Protein AF-A0A932JY98-F1 (afdb_monomer)

Radius of gyration: 33.28 Å; Cα contacts (8 Å, |Δi|>4): 127; chains: 1; bounding box: 71×24×110 Å

pLDDT: mean 76.42, std 11.77, range [42.38, 90.5]

Secondary structure (DSSP, 8-state):
----TT-------TTSS---TTTTTT-HHHH-SPPP-TTSS---TTHHHH-HHHH-SPPP-TTSS---TTHHHH-HHHH-SPPP-TTSS---TTHHHH-HHHH-SPPPPTT---

Mean predicted aligned error: 16.92 Å

Foldseek 3Di:
DDDDPPDPPPPPDADPLDDDPVCCPPHCNNNNDHDDDEDPLDDDPPCVPVHVVSVDDDQDDADPLDDDPNCVPPHCVNVPDDDDDEDPLDDDDPCVPVHVVSVPDDDPDVPPDD

Structure (mmCIF, N/CA/C/O backbone):
data_AF-A0A932JY98-F1
#
_entry.id   AF-A0A932JY98-F1
#
loop_
_atom_site.group_PDB
_atom_site.id
_atom_site.type_symbol
_atom_site.label_atom_id
_atom_site.label_alt_id
_atom_site.label_comp_id
_a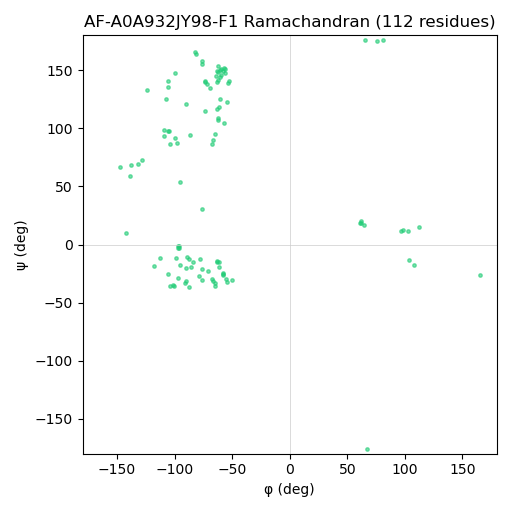tom_site.label_asym_id
_atom_site.label_entity_id
_atom_site.label_seq_id
_atom_site.pdbx_PDB_ins_code
_atom_site.Cartn_x
_atom_site.Cartn_y
_atom_site.Cartn_z
_atom_site.occupancy
_atom_site.B_iso_or_equiv
_atom_site.auth_seq_id
_atom_site.auth_comp_id
_atom_site.auth_asym_id
_atom_site.auth_atom_id
_atom_site.pdbx_PDB_model_num
ATOM 1 N N . MET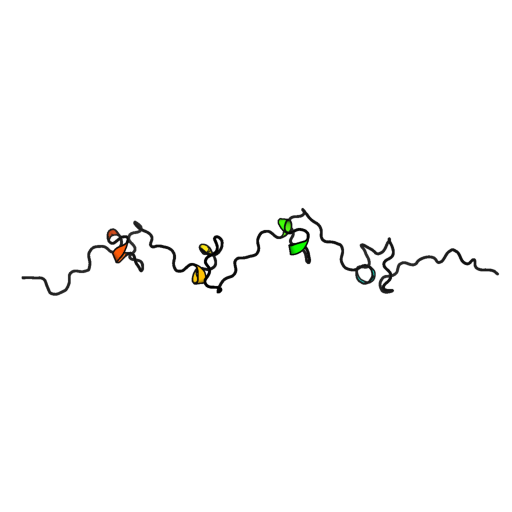 A 1 1 ? 28.661 -7.728 -60.816 1.00 42.38 1 MET A N 1
ATOM 2 C CA . MET A 1 1 ? 28.669 -6.573 -59.895 1.00 42.38 1 MET A CA 1
ATOM 3 C C . MET A 1 1 ? 28.619 -7.145 -58.494 1.00 42.38 1 MET A C 1
ATOM 5 O O . MET A 1 1 ? 27.642 -7.791 -58.148 1.00 42.38 1 MET A O 1
ATOM 9 N N . PHE A 1 2 ? 29.740 -7.056 -57.782 1.00 43.06 2 PHE A N 1
ATOM 10 C CA . PHE A 1 2 ? 29.904 -7.566 -56.424 1.00 43.06 2 PHE A CA 1
ATOM 11 C C . PHE A 1 2 ? 29.142 -6.647 -55.465 1.00 43.06 2 PHE A C 1
ATOM 13 O O . PHE A 1 2 ? 29.516 -5.483 -55.343 1.00 43.06 2 PHE A O 1
ATOM 20 N N . PHE A 1 3 ? 28.094 -7.138 -54.804 1.00 47.72 3 PHE A N 1
ATOM 21 C CA . PHE A 1 3 ? 27.545 -6.446 -53.637 1.00 47.72 3 PHE A CA 1
ATOM 22 C C . PHE A 1 3 ? 28.258 -6.978 -52.392 1.00 47.72 3 PHE A C 1
ATOM 24 O O . PHE A 1 3 ? 28.351 -8.182 -52.170 1.00 47.72 3 PHE A O 1
ATOM 31 N N . ASN A 1 4 ? 28.893 -6.048 -51.686 1.00 46.81 4 ASN A N 1
ATOM 32 C CA . ASN A 1 4 ? 29.890 -6.263 -50.647 1.00 46.81 4 ASN A CA 1
ATOM 33 C C . ASN A 1 4 ? 29.253 -6.817 -49.360 1.00 46.81 4 ASN A C 1
ATOM 35 O O . ASN A 1 4 ? 28.212 -6.337 -48.921 1.00 46.81 4 ASN A O 1
ATOM 39 N N . LEU A 1 5 ? 29.920 -7.788 -48.736 1.00 53.50 5 LEU A N 1
ATOM 40 C CA . LEU A 1 5 ? 29.471 -8.571 -47.576 1.00 53.50 5 LEU A CA 1
ATOM 41 C C . LEU A 1 5 ? 29.555 -7.813 -46.225 1.00 53.50 5 LEU A C 1
ATOM 43 O O . LEU A 1 5 ? 29.824 -8.440 -45.213 1.00 53.50 5 LEU A O 1
ATOM 47 N N . HIS A 1 6 ? 29.401 -6.483 -46.172 1.00 53.38 6 HIS A N 1
ATOM 48 C CA . HIS A 1 6 ? 29.651 -5.718 -44.927 1.00 53.38 6 HIS A CA 1
ATOM 49 C C . HIS A 1 6 ? 28.705 -4.548 -44.620 1.00 53.38 6 HIS A C 1
ATOM 51 O O . HIS A 1 6 ? 28.943 -3.807 -43.673 1.00 53.38 6 HIS A O 1
ATOM 57 N N . THR A 1 7 ? 27.607 -4.381 -45.351 1.00 52.41 7 THR A N 1
ATOM 58 C CA . THR A 1 7 ? 26.576 -3.396 -44.985 1.00 52.41 7 THR A CA 1
ATOM 59 C C . THR A 1 7 ? 25.202 -4.009 -45.185 1.00 52.41 7 THR A C 1
ATOM 61 O O . THR A 1 7 ? 24.466 -3.635 -46.098 1.00 52.41 7 THR A O 1
ATOM 64 N N . VAL A 1 8 ? 24.868 -4.996 -44.353 1.00 52.53 8 VAL A N 1
ATOM 65 C CA . VAL A 1 8 ? 23.459 -5.267 -44.069 1.00 52.53 8 VAL A CA 1
ATOM 66 C C . VAL A 1 8 ? 22.957 -3.989 -43.411 1.00 52.53 8 VAL A C 1
ATOM 68 O O . VAL A 1 8 ? 23.380 -3.650 -42.309 1.00 52.53 8 VAL A O 1
ATOM 71 N N . ALA A 1 9 ? 22.153 -3.209 -44.131 1.00 53.06 9 ALA A N 1
ATOM 72 C CA . ALA A 1 9 ? 21.319 -2.213 -43.490 1.00 53.06 9 ALA A CA 1
ATOM 73 C C . ALA A 1 9 ? 20.462 -2.994 -42.492 1.00 53.06 9 ALA A C 1
ATOM 75 O O . ALA A 1 9 ? 19.586 -3.750 -42.910 1.00 53.06 9 ALA A O 1
ATOM 76 N N . VAL A 1 10 ? 20.793 -2.894 -41.205 1.00 56.31 10 VAL A N 1
ATOM 77 C CA . VAL A 1 10 ? 19.966 -3.423 -40.126 1.00 56.31 10 VAL A CA 1
ATOM 78 C C . VAL A 1 10 ? 18.719 -2.549 -40.138 1.00 56.31 10 VAL A C 1
ATOM 80 O O . VAL A 1 10 ? 18.675 -1.471 -39.553 1.00 56.31 10 VAL A O 1
ATOM 83 N N . PHE A 1 11 ? 17.750 -2.926 -40.966 1.00 57.78 11 PHE A N 1
ATOM 84 C CA . PHE A 1 11 ? 16.383 -2.490 -40.772 1.00 57.78 11 PHE A CA 1
ATOM 85 C C . PHE A 1 11 ? 15.970 -3.169 -39.469 1.00 57.78 11 PHE A C 1
ATOM 87 O O . PHE A 1 11 ? 15.553 -4.313 -39.512 1.00 57.78 11 PHE A O 1
ATOM 94 N N . SER A 1 12 ? 16.190 -2.518 -38.327 1.00 63.56 12 SER A N 1
ATOM 95 C CA . SER A 1 12 ? 15.608 -2.957 -37.058 1.00 63.56 12 SER A CA 1
ATOM 96 C C . SER A 1 12 ? 14.092 -2.862 -37.213 1.00 63.56 12 SER A C 1
ATOM 98 O O . SER A 1 12 ? 13.544 -1.767 -37.397 1.00 63.56 12 SER A O 1
ATOM 100 N N . PHE A 1 13 ? 13.431 -4.012 -37.295 1.00 71.38 13 PHE A N 1
ATOM 101 C CA . PHE A 1 13 ? 11.985 -4.140 -37.387 1.00 71.38 13 PHE A CA 1
ATOM 102 C C . PHE A 1 13 ? 11.536 -5.032 -36.243 1.00 71.38 13 PHE A C 1
ATOM 104 O O . PHE A 1 13 ? 12.095 -6.103 -36.053 1.00 71.38 13 PHE A O 1
ATOM 111 N N . CYS A 1 14 ? 10.490 -4.622 -35.521 1.00 82.12 14 CYS A N 1
ATOM 112 C CA . CYS A 1 14 ? 10.042 -5.451 -34.413 1.00 82.12 14 CYS A CA 1
ATOM 113 C C . CYS A 1 14 ? 9.543 -6.826 -34.915 1.00 82.12 14 CYS A C 1
ATOM 115 O O . CYS A 1 14 ? 8.780 -6.881 -35.889 1.00 82.12 14 CYS A O 1
ATOM 117 N N . GLY A 1 15 ? 9.863 -7.908 -34.204 1.00 81.25 15 GLY A N 1
ATOM 118 C CA . GLY A 1 15 ? 9.281 -9.241 -34.379 1.00 81.25 15 GLY A CA 1
ATOM 119 C C . GLY A 1 15 ? 10.210 -10.330 -34.924 1.00 81.25 15 GLY A C 1
ATOM 120 O O . GLY A 1 15 ? 9.701 -11.369 -35.357 1.00 81.25 15 GLY A O 1
ATOM 121 N N . ASP A 1 16 ? 11.528 -10.129 -34.935 1.00 86.94 16 ASP A N 1
ATOM 122 C CA . ASP A 1 16 ? 12.513 -11.155 -35.309 1.00 86.94 16 ASP A CA 1
ATOM 123 C C . ASP A 1 16 ? 13.135 -11.895 -34.107 1.00 86.94 16 ASP A C 1
ATOM 125 O O . ASP A 1 16 ? 13.890 -12.854 -34.299 1.00 86.94 16 ASP A O 1
ATOM 129 N N . LEU A 1 17 ? 12.742 -11.520 -32.883 1.00 83.12 17 LEU A N 1
ATOM 130 C CA . LEU A 1 17 ? 13.207 -12.070 -31.607 1.00 83.12 17 LEU A CA 1
ATOM 131 C C . LEU A 1 17 ? 14.700 -11.835 -31.320 1.00 83.12 17 LEU A C 1
ATOM 133 O O . LEU A 1 17 ? 15.272 -12.511 -30.457 1.00 83.12 17 LEU A O 1
ATOM 137 N N . ILE A 1 18 ? 15.340 -10.900 -32.022 1.00 86.62 18 ILE A N 1
ATOM 138 C CA . ILE A 1 18 ? 16.699 -10.442 -31.740 1.00 86.62 18 ILE A CA 1
ATOM 139 C C . ILE A 1 18 ? 16.595 -9.042 -31.143 1.00 86.62 18 ILE A C 1
ATOM 141 O O . ILE A 1 18 ? 16.003 -8.157 -31.730 1.00 86.62 18 ILE A O 1
ATOM 145 N N . CYS A 1 19 ? 17.174 -8.831 -29.961 1.00 84.31 19 CYS A N 1
ATOM 146 C CA . CYS A 1 19 ? 17.164 -7.510 -29.341 1.00 84.31 19 CYS A CA 1
ATOM 147 C C . CYS A 1 19 ? 18.352 -6.671 -29.826 1.00 84.31 19 CYS A C 1
ATOM 149 O O . CYS A 1 19 ? 19.446 -6.757 -29.251 1.00 84.31 19 CYS A O 1
ATOM 151 N N . ASP A 1 20 ? 18.153 -5.854 -30.862 1.00 85.69 20 ASP A N 1
ATOM 152 C CA . ASP A 1 20 ? 19.165 -4.888 -31.279 1.00 85.69 20 ASP A CA 1
ATOM 153 C C . ASP A 1 20 ? 19.218 -3.666 -30.336 1.00 85.69 20 ASP A C 1
ATOM 155 O O . ASP A 1 20 ? 18.227 -3.287 -29.704 1.00 85.69 20 ASP A O 1
ATOM 159 N N . PRO A 1 21 ? 20.361 -2.953 -30.253 1.00 80.31 21 PRO A N 1
ATOM 160 C CA . PRO A 1 21 ? 20.506 -1.796 -29.365 1.00 80.31 21 PRO A CA 1
ATOM 161 C C . PRO A 1 21 ? 19.492 -0.664 -29.596 1.00 80.31 21 PRO A C 1
ATOM 163 O O . PRO A 1 21 ? 19.237 0.116 -28.681 1.00 80.31 21 PRO A O 1
ATOM 166 N N . LEU A 1 22 ? 18.940 -0.543 -30.809 1.00 80.12 22 LEU A N 1
ATOM 167 C CA . LEU A 1 22 ? 17.937 0.474 -31.141 1.00 80.12 22 LEU A CA 1
ATOM 168 C C . LEU A 1 22 ? 16.511 0.045 -30.748 1.00 80.12 22 LEU A C 1
ATOM 170 O O . LEU A 1 22 ? 15.625 0.887 -30.670 1.00 80.12 22 LEU A O 1
ATOM 174 N N . GLU A 1 23 ? 16.294 -1.237 -30.467 1.00 83.06 23 GLU A N 1
ATOM 175 C CA . GLU A 1 23 ? 14.977 -1.843 -30.250 1.00 83.06 23 GLU A CA 1
ATOM 176 C C . GLU A 1 23 ? 14.579 -1.917 -28.773 1.00 83.06 23 GLU A C 1
ATOM 178 O O . GLU A 1 23 ? 13.390 -1.996 -28.466 1.00 83.06 23 GLU A O 1
ATOM 183 N N . ALA A 1 24 ? 15.547 -1.784 -27.860 1.00 78.81 24 ALA A N 1
ATOM 184 C CA . ALA A 1 24 ? 15.384 -1.958 -26.413 1.00 78.81 24 ALA A CA 1
ATOM 185 C C . ALA A 1 24 ? 14.214 -1.182 -25.780 1.00 78.81 24 ALA A C 1
ATOM 187 O O . ALA A 1 24 ? 13.646 -1.634 -24.789 1.00 78.81 24 ALA A O 1
ATOM 188 N N . THR A 1 25 ? 13.845 -0.022 -26.328 1.00 77.19 25 THR A N 1
ATOM 189 C CA . THR A 1 25 ? 12.757 0.821 -25.799 1.00 77.19 25 THR A CA 1
ATOM 190 C C . THR A 1 25 ? 11.534 0.914 -26.710 1.00 77.19 25 THR A C 1
ATOM 192 O O . THR A 1 25 ? 10.499 1.416 -26.279 1.00 77.19 25 THR A O 1
ATOM 195 N N . MET A 1 26 ? 11.625 0.449 -27.959 1.00 79.19 26 MET A N 1
ATOM 196 C CA . MET A 1 26 ? 10.574 0.619 -28.974 1.00 79.19 26 MET A CA 1
ATOM 197 C C . MET A 1 26 ? 9.971 -0.697 -29.476 1.00 79.19 26 MET A C 1
ATOM 199 O O . MET A 1 26 ? 8.855 -0.685 -29.992 1.00 79.19 26 MET A O 1
ATOM 203 N N . CYS A 1 27 ? 10.661 -1.821 -29.274 1.00 82.81 27 CYS A N 1
ATOM 204 C CA . CYS A 1 27 ? 10.232 -3.159 -29.672 1.00 82.81 27 CYS A CA 1
ATOM 205 C C . CYS A 1 27 ? 10.314 -4.129 -28.477 1.00 82.81 27 CYS A C 1
ATOM 207 O O . CYS A 1 27 ? 11.164 -5.021 -28.440 1.00 82.81 27 CYS A O 1
ATOM 209 N N . PRO A 1 28 ? 9.406 -4.016 -27.488 1.00 82.81 28 PRO A N 1
ATOM 210 C CA . PRO A 1 28 ? 9.388 -4.925 -26.338 1.00 82.81 28 PRO A CA 1
ATOM 211 C C . PRO A 1 28 ? 9.099 -6.384 -26.725 1.00 82.81 28 PRO A C 1
ATOM 213 O O . PRO A 1 28 ? 9.304 -7.284 -25.916 1.00 82.81 28 PRO A O 1
ATOM 216 N N . VAL A 1 29 ? 8.627 -6.637 -27.951 1.00 85.50 29 VAL A N 1
ATOM 217 C CA . VAL A 1 29 ? 8.412 -7.997 -28.463 1.00 85.50 29 VAL A CA 1
ATOM 218 C C . VAL A 1 29 ? 9.730 -8.756 -28.671 1.00 85.50 29 VAL A C 1
ATOM 220 O O . VAL A 1 29 ? 9.743 -9.970 -28.490 1.00 85.50 29 VAL A O 1
ATOM 223 N N . ASP A 1 30 ? 10.825 -8.051 -28.972 1.00 85.25 30 ASP A N 1
ATOM 224 C CA . ASP A 1 30 ? 12.141 -8.658 -29.214 1.00 85.25 30 ASP A CA 1
ATOM 225 C C . ASP A 1 30 ? 13.055 -8.555 -27.987 1.00 85.25 30 ASP A C 1
ATOM 227 O O . ASP A 1 30 ? 13.806 -9.480 -27.683 1.00 85.25 30 ASP A O 1
ATOM 231 N N . CYS A 1 31 ? 12.956 -7.451 -27.236 1.00 86.00 31 CYS A N 1
ATOM 232 C CA . CYS A 1 31 ? 13.814 -7.164 -26.081 1.00 86.00 31 CYS A CA 1
ATOM 233 C C . CYS A 1 31 ? 13.198 -7.499 -24.714 1.00 86.00 31 CYS A C 1
ATOM 235 O O . CYS A 1 31 ? 13.904 -7.506 -23.705 1.00 86.00 31 CYS A O 1
ATOM 237 N N . GLY A 1 32 ? 11.897 -7.785 -24.667 1.00 82.31 32 GLY A N 1
ATOM 238 C CA . GLY A 1 32 ? 11.147 -7.897 -23.421 1.00 82.31 32 GLY A CA 1
ATOM 239 C C . GLY A 1 32 ? 10.721 -6.537 -22.851 1.00 82.31 32 GLY A C 1
ATOM 240 O O . GLY A 1 32 ? 11.039 -5.484 -23.411 1.00 82.31 32 GLY A O 1
ATOM 241 N N . PRO A 1 33 ? 9.946 -6.542 -21.751 1.00 78.00 33 PRO A N 1
ATOM 242 C CA . PRO A 1 33 ? 9.556 -5.314 -21.073 1.00 78.00 33 PRO A CA 1
ATOM 243 C C . PRO A 1 33 ? 10.793 -4.581 -20.528 1.00 78.00 33 PRO A C 1
ATOM 245 O O . PRO A 1 33 ? 11.777 -5.232 -20.158 1.00 78.00 33 PRO A O 1
ATOM 248 N N . PRO A 1 34 ? 10.752 -3.239 -20.458 1.00 77.12 34 PRO A N 1
ATOM 249 C CA . PRO A 1 34 ? 11.825 -2.470 -19.844 1.00 77.12 34 PRO A CA 1
ATOM 250 C C . PRO A 1 34 ? 12.054 -2.918 -18.391 1.00 77.12 34 PRO A C 1
ATOM 252 O O . PRO A 1 34 ? 11.124 -3.409 -17.742 1.00 77.12 34 PRO A O 1
ATOM 255 N N . PRO A 1 35 ? 13.287 -2.772 -17.873 1.00 78.56 35 PRO A N 1
ATOM 256 C CA . PRO A 1 35 ? 13.566 -3.086 -16.483 1.00 78.56 35 PRO A CA 1
ATOM 257 C C . PRO A 1 35 ? 12.751 -2.176 -15.548 1.00 78.56 35 PRO A C 1
ATOM 259 O O . PRO A 1 35 ? 12.433 -1.048 -15.933 1.00 78.56 35 PRO A O 1
ATOM 262 N N . PRO A 1 36 ? 12.463 -2.641 -14.321 1.00 83.06 36 PRO A N 1
ATOM 263 C CA . PRO A 1 36 ? 11.740 -1.850 -13.329 1.00 83.06 36 PRO A CA 1
ATOM 264 C C . PRO A 1 36 ? 12.474 -0.542 -12.990 1.00 83.06 36 PRO A C 1
ATOM 266 O O . PRO A 1 36 ? 13.712 -0.513 -12.982 1.00 83.06 36 PRO A O 1
ATOM 269 N N . VAL A 1 37 ? 11.732 0.531 -12.712 1.00 86.69 37 VAL A N 1
ATOM 270 C CA . VAL A 1 37 ? 12.262 1.881 -12.489 1.00 86.69 37 VAL A CA 1
ATOM 271 C C . VAL A 1 37 ? 12.120 2.244 -11.016 1.00 86.69 37 VAL A C 1
ATOM 273 O O . VAL A 1 37 ? 11.093 2.732 -10.576 1.00 86.69 37 VAL A O 1
ATOM 276 N N . CYS A 1 38 ? 13.196 2.087 -10.241 1.00 89.06 38 CYS A N 1
ATOM 277 C CA . CYS A 1 38 ? 13.113 2.443 -8.827 1.00 89.06 38 CYS A CA 1
ATOM 278 C C . CYS A 1 38 ? 13.091 3.972 -8.595 1.00 89.06 38 CYS A C 1
ATOM 280 O O . CYS A 1 38 ? 13.923 4.701 -9.150 1.00 89.06 38 CYS A O 1
ATOM 282 N N . GLY A 1 39 ? 12.267 4.436 -7.655 1.00 88.25 39 GLY A N 1
ATOM 283 C CA . GLY A 1 39 ? 12.260 5.796 -7.110 1.00 88.25 39 GLY A CA 1
ATOM 284 C C . GLY A 1 39 ? 11.249 6.759 -7.735 1.00 88.25 39 GLY A C 1
ATOM 285 O O . GLY A 1 39 ? 11.350 7.965 -7.489 1.00 88.25 39 GLY A O 1
ATOM 286 N N . ASP A 1 40 ? 10.306 6.268 -8.536 1.00 90.50 40 ASP A N 1
ATOM 287 C CA . A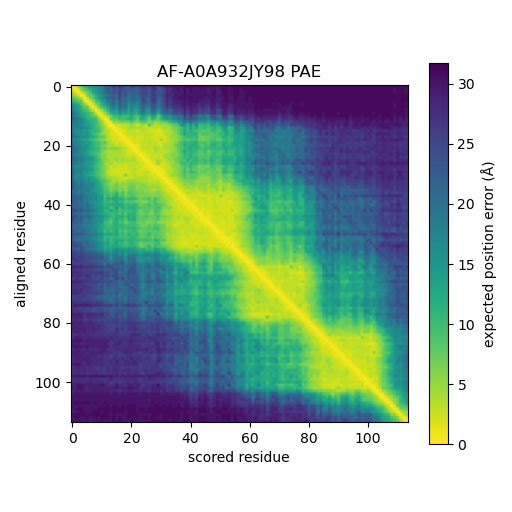SP A 1 40 ? 9.220 7.064 -9.116 1.00 90.50 40 ASP A CA 1
ATOM 288 C C 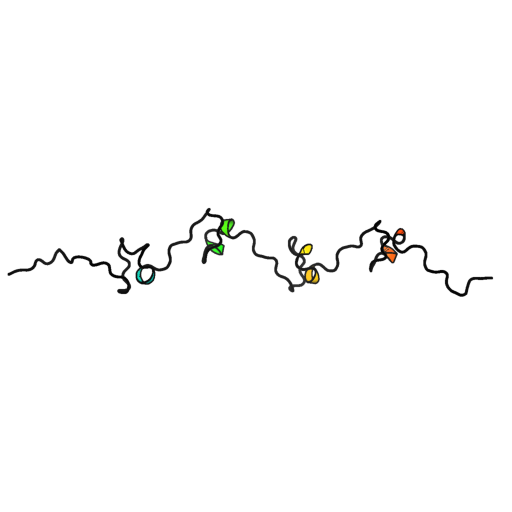. ASP A 1 40 ? 7.905 6.999 -8.311 1.00 90.50 40 ASP A C 1
ATOM 290 O O . ASP A 1 40 ? 6.968 7.744 -8.613 1.00 90.50 40 ASP A O 1
ATOM 294 N N . LEU A 1 41 ? 7.873 6.198 -7.234 1.00 86.69 41 LEU A N 1
ATOM 295 C CA . LEU A 1 41 ? 6.727 5.998 -6.340 1.00 86.69 41 LEU A CA 1
ATOM 296 C C . LEU A 1 41 ? 5.488 5.394 -7.027 1.00 86.69 41 LEU A C 1
ATOM 298 O O . LEU A 1 41 ? 4.371 5.538 -6.519 1.00 86.69 41 LEU A O 1
ATOM 302 N N . ILE A 1 42 ? 5.669 4.741 -8.173 1.00 88.00 42 ILE A N 1
ATOM 303 C CA . ILE A 1 42 ? 4.652 3.935 -8.845 1.00 88.00 42 ILE A CA 1
ATOM 304 C C . ILE A 1 42 ? 5.030 2.469 -8.636 1.00 88.00 42 ILE A C 1
ATOM 306 O O . ILE A 1 42 ? 6.196 2.132 -8.651 1.00 88.00 42 ILE A O 1
ATOM 310 N N . CYS A 1 43 ? 4.055 1.592 -8.392 1.00 87.69 43 CYS A N 1
ATOM 311 C CA . CYS A 1 43 ? 4.317 0.158 -8.246 1.00 87.69 43 CYS A CA 1
ATOM 312 C C . CYS A 1 43 ? 4.029 -0.568 -9.562 1.00 87.69 43 CYS A C 1
ATOM 314 O O . CYS A 1 43 ? 2.910 -1.053 -9.774 1.00 87.69 43 CYS A O 1
ATOM 316 N N . ASP A 1 44 ? 5.020 -0.634 -10.443 1.00 88.38 44 ASP A N 1
ATOM 317 C CA . ASP A 1 44 ? 4.940 -1.351 -11.709 1.00 88.38 44 ASP A CA 1
ATOM 318 C C . ASP A 1 44 ? 5.203 -2.861 -11.552 1.00 88.38 44 ASP A C 1
ATOM 320 O O . ASP A 1 44 ? 5.664 -3.391 -10.532 1.00 88.38 44 ASP A O 1
ATOM 324 N N . ALA A 1 45 ? 4.864 -3.617 -12.599 1.00 82.31 45 ALA A N 1
ATOM 325 C CA . ALA A 1 45 ? 5.025 -5.065 -12.609 1.00 82.31 45 ALA A CA 1
ATOM 326 C C . ALA A 1 45 ? 6.506 -5.469 -12.452 1.00 82.31 45 ALA A C 1
ATOM 328 O O . ALA A 1 45 ? 7.337 -5.190 -13.311 1.00 82.31 45 ALA A O 1
ATOM 329 N N . GLY A 1 46 ? 6.818 -6.195 -11.374 1.00 82.19 46 GLY A N 1
ATOM 330 C CA . GLY A 1 46 ? 8.177 -6.652 -11.046 1.00 82.19 46 GLY A CA 1
ATOM 331 C C . GLY A 1 46 ? 8.857 -5.852 -9.931 1.00 82.19 46 GLY A C 1
ATOM 332 O O . GLY A 1 46 ? 9.826 -6.339 -9.341 1.00 82.19 46 GLY A O 1
ATOM 333 N N . GLU A 1 47 ? 8.307 -4.695 -9.556 1.00 88.94 47 GLU A N 1
ATOM 334 C CA . GLU A 1 47 ? 8.922 -3.797 -8.571 1.00 88.94 47 GLU A CA 1
ATOM 335 C C . GLU A 1 47 ? 8.786 -4.263 -7.133 1.00 88.94 47 GLU A C 1
ATOM 337 O O . GLU A 1 47 ? 9.643 -3.950 -6.312 1.00 88.94 47 GLU A O 1
ATOM 342 N N . LEU A 1 48 ? 7.815 -5.128 -6.833 1.00 84.06 48 LEU A N 1
ATOM 343 C CA . LEU A 1 48 ? 7.646 -5.677 -5.487 1.00 84.06 48 LEU A CA 1
ATOM 344 C C . LEU A 1 48 ? 8.919 -6.371 -4.961 1.00 84.06 48 LEU A C 1
ATOM 346 O O . LEU A 1 48 ? 9.165 -6.387 -3.758 1.00 84.06 48 LEU A O 1
ATOM 350 N N . THR A 1 49 ? 9.739 -6.934 -5.857 1.00 84.12 49 THR A N 1
ATOM 351 C CA . THR A 1 49 ? 11.006 -7.589 -5.490 1.00 84.12 49 THR A CA 1
ATOM 352 C C . THR A 1 49 ? 12.244 -6.736 -5.737 1.00 84.12 49 THR A C 1
ATOM 354 O O . THR A 1 49 ? 13.203 -6.838 -4.974 1.00 84.12 49 THR A O 1
ATOM 357 N N . SER A 1 50 ? 12.262 -5.923 -6.797 1.00 86.81 50 SER A N 1
ATOM 358 C CA . SER A 1 50 ? 13.444 -5.140 -7.184 1.00 86.81 50 SER A CA 1
ATOM 359 C C . SER A 1 50 ? 13.477 -3.747 -6.557 1.00 86.81 50 SER A C 1
ATOM 361 O O . SER A 1 50 ? 14.557 -3.254 -6.243 1.00 86.81 50 SER A O 1
ATOM 363 N N . CYS A 1 51 ? 12.309 -3.136 -6.356 1.00 88.81 51 CYS A N 1
ATOM 364 C CA . CYS A 1 51 ? 12.115 -1.768 -5.883 1.00 88.81 51 CYS A CA 1
ATOM 365 C C . CYS A 1 51 ? 10.957 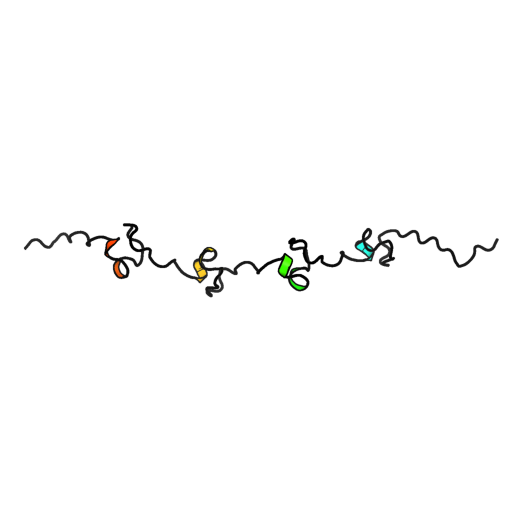-1.706 -4.855 1.00 88.81 51 CYS A C 1
ATOM 367 O O . CYS A 1 51 ? 9.981 -0.984 -5.050 1.00 88.81 51 CYS A O 1
ATOM 369 N N . PRO A 1 52 ? 11.024 -2.438 -3.725 1.00 85.62 52 PRO A N 1
ATOM 370 C CA . PRO A 1 52 ? 9.901 -2.535 -2.782 1.00 85.62 52 PRO A CA 1
ATOM 371 C C . PRO A 1 52 ? 9.488 -1.186 -2.169 1.00 85.62 52 PRO A C 1
ATOM 373 O O . PRO A 1 52 ? 8.379 -1.050 -1.660 1.00 85.62 52 PRO A O 1
ATOM 376 N N . MET A 1 53 ? 10.371 -0.184 -2.212 1.00 86.19 53 MET A N 1
ATOM 377 C CA . MET A 1 53 ? 10.074 1.168 -1.738 1.00 86.19 53 MET A CA 1
ATOM 378 C C . MET A 1 53 ? 9.012 1.879 -2.580 1.00 86.19 53 MET A C 1
ATOM 380 O O . MET A 1 53 ? 8.258 2.663 -2.010 1.00 86.19 53 MET A O 1
ATOM 384 N N . ASP A 1 54 ? 8.921 1.597 -3.882 1.00 88.38 54 ASP A N 1
ATOM 385 C CA . ASP A 1 54 ? 7.917 2.219 -4.754 1.00 88.38 54 ASP A CA 1
ATOM 386 C C . ASP A 1 54 ? 6.533 1.570 -4.584 1.00 88.38 54 ASP A C 1
ATOM 388 O O . ASP A 1 54 ? 5.504 2.230 -4.711 1.00 88.38 54 ASP A O 1
ATOM 392 N N . CYS A 1 55 ? 6.502 0.297 -4.176 1.00 87.56 55 CYS A N 1
ATOM 393 C CA . CYS A 1 55 ? 5.272 -0.446 -3.890 1.00 87.56 55 CYS A CA 1
ATOM 394 C C . CYS A 1 55 ? 4.720 -0.265 -2.474 1.00 87.56 55 CYS A C 1
ATOM 396 O O . CYS A 1 55 ? 3.540 -0.528 -2.234 1.00 87.56 55 CYS A O 1
ATOM 398 N N . GLY A 1 56 ? 5.552 0.188 -1.537 1.00 80.25 56 GLY A N 1
ATOM 399 C CA . GLY A 1 56 ? 5.176 0.279 -0.133 1.00 80.25 56 GLY A CA 1
ATOM 400 C C . GLY A 1 56 ? 4.956 -1.092 0.527 1.00 80.25 56 GLY A C 1
ATOM 401 O O . GLY A 1 56 ? 5.220 -2.143 -0.067 1.00 80.25 56 GLY A O 1
ATOM 402 N N . PRO A 1 57 ? 4.524 -1.106 1.800 1.00 75.06 57 PRO A N 1
ATOM 403 C CA . PRO A 1 57 ? 4.218 -2.349 2.494 1.00 75.06 57 PRO A CA 1
ATOM 404 C C . PRO A 1 57 ? 3.041 -3.069 1.817 1.00 75.06 57 PRO A C 1
ATOM 406 O O . PRO A 1 57 ? 2.113 -2.406 1.343 1.00 75.06 57 PRO A O 1
ATOM 409 N N . PRO A 1 58 ? 3.048 -4.414 1.791 1.00 71.31 58 PRO A N 1
ATOM 410 C CA . PRO A 1 58 ? 1.919 -5.171 1.273 1.00 71.31 58 PRO A CA 1
ATOM 411 C C . PRO A 1 58 ? 0.638 -4.813 2.043 1.00 71.31 58 PRO A C 1
ATOM 413 O O . PRO A 1 58 ? 0.707 -4.477 3.232 1.00 71.31 58 PRO A O 1
ATOM 416 N N . PRO A 1 59 ? -0.533 -4.870 1.383 1.00 71.25 59 PRO A N 1
ATOM 417 C CA . PRO A 1 59 ? -1.799 -4.656 2.064 1.00 71.25 59 PRO A CA 1
ATOM 418 C C . PRO A 1 59 ? -1.993 -5.703 3.175 1.00 71.25 59 PRO A C 1
ATOM 420 O O . PRO A 1 59 ? -1.494 -6.824 3.041 1.00 71.25 59 PRO A O 1
ATOM 423 N N . PRO A 1 60 ? -2.719 -5.351 4.251 1.00 72.25 60 PRO A N 1
ATOM 424 C CA . PRO A 1 60 ? -3.063 -6.291 5.319 1.00 72.25 60 PRO A CA 1
ATOM 425 C C . PRO A 1 60 ? -3.805 -7.517 4.767 1.00 72.25 60 PRO A C 1
ATOM 427 O O . PRO A 1 60 ? -4.563 -7.403 3.794 1.00 72.25 60 PRO A O 1
ATOM 430 N N . VAL A 1 61 ? -3.601 -8.681 5.384 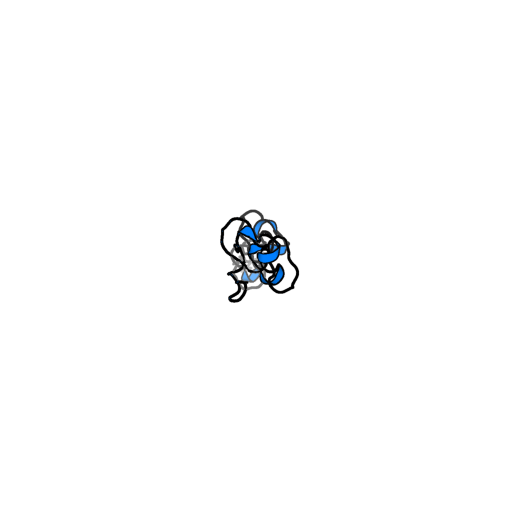1.00 79.25 61 VAL A N 1
ATOM 431 C CA . VAL A 1 61 ? -4.191 -9.949 4.948 1.00 79.25 61 VAL A CA 1
ATOM 432 C C . VAL A 1 61 ? -5.329 -10.300 5.891 1.00 79.25 61 VAL A C 1
ATOM 434 O O . VAL A 1 61 ? -5.125 -10.897 6.934 1.00 79.25 61 VAL A O 1
ATOM 437 N N . CYS A 1 62 ? -6.565 -9.990 5.496 1.00 83.25 62 CYS A N 1
ATOM 438 C CA . CYS A 1 62 ? -7.692 -10.379 6.334 1.00 83.25 62 CYS A CA 1
ATOM 439 C C . CYS A 1 62 ? -7.977 -11.897 6.253 1.00 83.25 62 CYS A C 1
ATOM 441 O O . CYS A 1 62 ? -8.029 -12.465 5.156 1.00 83.25 62 CYS A O 1
ATOM 443 N N . GLY A 1 63 ? -8.314 -12.524 7.378 1.00 81.31 63 GLY A N 1
ATOM 444 C CA . GLY A 1 63 ? -8.867 -13.878 7.476 1.00 81.31 63 GLY A CA 1
ATOM 445 C C . GLY A 1 63 ? -7.890 -14.972 7.913 1.00 81.31 63 GLY A C 1
ATOM 446 O O . GLY A 1 63 ? -8.235 -16.152 7.793 1.00 81.31 63 GLY A O 1
ATOM 447 N N . ASP A 1 64 ? -6.698 -14.623 8.394 1.00 85.75 64 ASP A N 1
ATOM 448 C CA . ASP A 1 64 ? -5.723 -15.574 8.939 1.00 85.75 64 ASP A CA 1
ATOM 449 C C . ASP A 1 64 ? -5.772 -15.699 10.478 1.00 85.75 64 ASP A C 1
ATOM 451 O O . ASP A 1 64 ? -5.086 -16.554 11.046 1.00 85.75 64 ASP A O 1
ATOM 455 N N . LEU A 1 65 ? -6.651 -14.928 11.137 1.00 81.31 65 LEU A N 1
ATOM 456 C CA . LEU A 1 65 ? -6.842 -14.875 12.592 1.00 81.31 65 LEU A CA 1
ATOM 457 C C . LEU A 1 65 ? -5.602 -14.408 13.377 1.00 81.31 65 LEU A C 1
ATOM 459 O O . LEU A 1 65 ? -5.513 -14.650 14.587 1.00 81.31 65 LEU A O 1
ATOM 463 N N . ILE A 1 66 ? -4.649 -13.755 12.714 1.00 83.75 66 ILE A N 1
ATOM 464 C CA . ILE A 1 66 ? -3.522 -13.063 13.336 1.00 83.75 66 ILE A CA 1
ATOM 465 C C . ILE A 1 66 ? -3.809 -11.566 13.238 1.00 83.75 66 ILE A C 1
ATOM 467 O O . ILE A 1 66 ? -4.282 -11.089 12.226 1.00 83.75 66 ILE A O 1
ATOM 471 N N . CYS A 1 67 ? -3.576 -10.820 14.318 1.00 82.50 67 CYS A N 1
ATOM 472 C CA . CYS A 1 67 ? -3.797 -9.376 14.317 1.00 82.50 67 CYS A CA 1
ATOM 473 C C . CYS A 1 67 ? -2.474 -8.641 14.112 1.00 82.50 67 CYS A C 1
ATOM 475 O O . CYS A 1 67 ? -1.770 -8.344 15.088 1.00 82.50 67 CYS A O 1
ATOM 477 N N . ASP A 1 68 ? -2.133 -8.340 12.862 1.00 83.94 68 ASP A N 1
ATOM 478 C CA . ASP A 1 68 ? -0.995 -7.485 12.555 1.00 83.94 68 ASP A CA 1
ATOM 479 C C . ASP A 1 68 ? -1.314 -5.997 12.816 1.00 83.94 68 ASP A C 1
ATOM 481 O O . ASP A 1 68 ? -2.471 -5.565 12.814 1.00 83.94 68 ASP A O 1
ATOM 485 N N . PRO A 1 69 ? -0.298 -5.137 13.029 1.00 77.06 69 PRO A N 1
ATOM 486 C CA . PRO A 1 69 ? -0.514 -3.731 13.390 1.00 77.06 69 PRO A CA 1
ATOM 487 C C . PRO A 1 69 ? -1.354 -2.916 12.391 1.00 77.06 69 PRO A C 1
ATOM 489 O O . PRO A 1 69 ? -1.9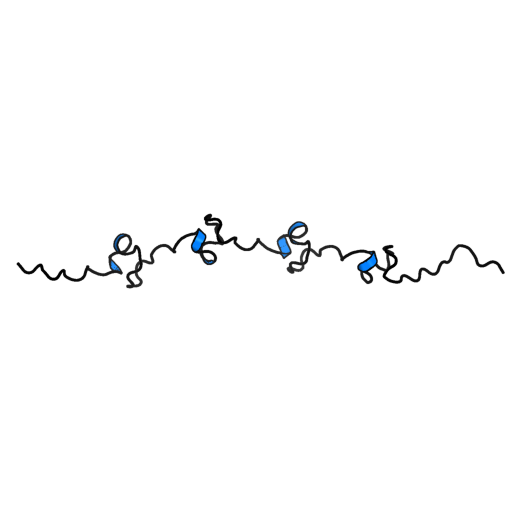47 -1.908 12.770 1.00 77.06 69 PRO A O 1
ATOM 492 N N . LEU A 1 70 ? -1.389 -3.326 11.119 1.00 76.75 70 LEU A N 1
ATOM 493 C CA . LEU A 1 70 ? -2.174 -2.681 10.059 1.00 76.75 70 LEU A CA 1
ATOM 494 C C . LEU A 1 70 ? -3.611 -3.225 9.968 1.00 76.75 70 LEU A C 1
ATOM 496 O O . LEU A 1 70 ? -4.456 -2.612 9.318 1.00 76.75 70 LEU A O 1
ATOM 500 N N . GLU A 1 71 ? -3.911 -4.339 10.633 1.00 81.69 71 GLU A N 1
ATOM 501 C CA . GLU A 1 71 ? -5.190 -5.050 10.537 1.00 81.69 71 GLU A CA 1
ATOM 502 C C . GLU A 1 71 ? -6.222 -4.571 11.554 1.00 81.69 71 GLU A C 1
ATOM 504 O O . GLU A 1 71 ? -7.418 -4.694 11.304 1.00 81.69 71 GLU A O 1
ATOM 509 N N . ALA A 1 72 ? -5.798 -3.920 12.641 1.00 75.62 72 ALA A N 1
ATOM 510 C CA . ALA A 1 72 ? -6.687 -3.478 13.721 1.00 75.62 72 ALA A CA 1
ATOM 511 C C . ALA A 1 72 ? -7.872 -2.609 13.258 1.00 75.62 72 ALA A C 1
ATOM 513 O O . ALA A 1 72 ? -8.946 -2.658 13.853 1.00 75.62 72 ALA A O 1
ATOM 514 N N . THR A 1 73 ? -7.695 -1.815 12.200 1.00 74.69 73 THR A N 1
ATOM 515 C CA . THR A 1 73 ? -8.754 -0.964 11.631 1.00 74.69 73 THR A CA 1
ATOM 516 C C . THR A 1 73 ? -9.313 -1.485 10.309 1.00 74.69 73 THR A C 1
ATOM 518 O O . THR A 1 73 ? -10.452 -1.167 9.972 1.00 74.69 73 THR A O 1
ATOM 521 N N . MET A 1 74 ? -8.532 -2.262 9.552 1.00 75.19 74 MET A N 1
ATOM 522 C CA . MET A 1 74 ? -8.893 -2.711 8.201 1.00 75.19 74 MET A CA 1
ATOM 523 C C . MET A 1 74 ? -9.491 -4.125 8.169 1.00 75.19 74 MET A C 1
ATOM 525 O O . MET A 1 74 ? -10.336 -4.406 7.322 1.00 75.19 74 MET A O 1
ATOM 529 N N . CYS A 1 75 ? -9.105 -4.984 9.112 1.00 81.06 75 CYS A N 1
ATOM 530 C CA . CYS A 1 75 ? -9.502 -6.386 9.214 1.00 81.06 75 CYS A CA 1
ATOM 531 C C . CYS A 1 75 ? -9.965 -6.710 10.654 1.00 81.06 75 CYS A C 1
ATOM 533 O O . CYS A 1 75 ? -9.321 -7.470 11.376 1.00 81.06 75 CYS A O 1
ATOM 535 N N . PRO A 1 76 ? -11.119 -6.176 11.105 1.00 75.81 76 PRO A N 1
ATOM 536 C CA . PRO A 1 76 ? -11.621 -6.417 12.465 1.00 75.81 76 PRO A CA 1
ATOM 537 C C . PRO A 1 76 ? -11.954 -7.893 12.741 1.00 75.81 76 PRO A C 1
ATOM 539 O O . PRO A 1 76 ? -12.131 -8.288 13.890 1.00 75.81 76 PRO A O 1
ATOM 542 N N . VAL A 1 77 ? -12.054 -8.718 11.693 1.00 81.88 77 VAL A N 1
ATOM 543 C CA . VAL A 1 77 ? -12.254 -10.168 11.814 1.00 81.88 77 VAL A CA 1
ATOM 544 C C . VAL A 1 77 ? -11.050 -10.843 12.473 1.00 81.88 77 VAL A C 1
ATOM 546 O O . VAL A 1 77 ? -11.253 -11.757 13.269 1.00 81.88 77 VAL A O 1
ATOM 549 N N . ASP A 1 78 ? -9.833 -10.373 12.200 1.00 82.94 78 ASP A N 1
ATOM 550 C CA . ASP A 1 78 ? -8.610 -10.993 12.724 1.00 82.94 78 ASP A CA 1
ATOM 551 C C . ASP A 1 78 ? -8.192 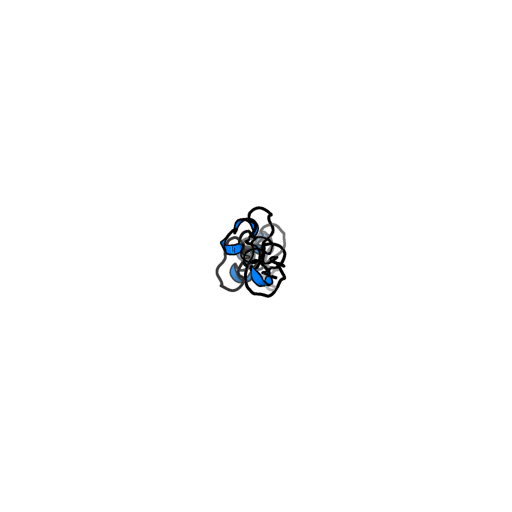-10.400 14.073 1.00 82.94 78 ASP A C 1
ATOM 553 O O . ASP A 1 78 ? -7.695 -11.106 14.949 1.00 82.94 78 ASP A O 1
ATOM 557 N N . CYS A 1 79 ? -8.479 -9.113 14.288 1.00 82.12 79 CYS A N 1
ATOM 558 C CA . CYS A 1 79 ? -8.167 -8.404 15.530 1.00 82.12 79 CYS A CA 1
ATOM 559 C C . CYS A 1 79 ? -9.261 -8.465 16.603 1.00 82.12 79 CYS A C 1
ATOM 561 O O . CYS A 1 79 ? -9.019 -8.102 17.757 1.00 82.12 79 CYS A O 1
ATOM 563 N N . GLY A 1 80 ? -10.452 -8.943 16.246 1.00 74.88 80 GLY A N 1
ATOM 564 C CA . GLY A 1 80 ? -11.621 -8.897 17.112 1.00 74.88 80 GLY A CA 1
ATOM 565 C C . GLY A 1 80 ? -12.247 -7.498 17.198 1.00 74.88 80 GLY A C 1
ATOM 566 O O . GLY A 1 80 ? -11.737 -6.530 16.625 1.00 74.88 80 GLY A O 1
ATOM 567 N N . PRO A 1 81 ? -13.396 -7.376 17.888 1.00 68.94 81 PRO A N 1
ATOM 568 C CA . PRO A 1 81 ? -14.047 -6.088 18.076 1.00 68.94 81 PRO A CA 1
ATOM 569 C C . PRO A 1 81 ? -13.120 -5.124 18.834 1.00 68.94 81 PRO A C 1
ATOM 571 O O . PRO A 1 81 ? -12.386 -5.563 19.727 1.00 68.94 81 PRO A O 1
ATOM 574 N N . PRO A 1 82 ? -13.154 -3.820 18.504 1.00 67.81 82 PRO A N 1
ATOM 575 C CA . PRO A 1 82 ? -12.377 -2.825 19.229 1.00 67.81 82 PRO A CA 1
ATOM 576 C C . PRO A 1 82 ? -12.720 -2.863 20.727 1.00 67.81 82 PRO A C 1
ATOM 578 O O . PRO A 1 82 ? -13.841 -3.234 21.094 1.00 67.81 82 PRO A O 1
ATOM 581 N N . PRO A 1 83 ? -11.766 -2.500 21.605 1.00 70.88 83 PRO A N 1
ATOM 582 C CA . PRO A 1 83 ? -12.033 -2.437 23.031 1.00 70.88 83 PRO A CA 1
ATOM 583 C C . PRO A 1 83 ? -13.169 -1.442 23.320 1.00 70.88 83 PRO A C 1
ATOM 585 O O . PRO A 1 83 ? -13.319 -0.468 22.577 1.00 70.88 83 PRO A O 1
ATOM 588 N N . PRO A 1 84 ? -13.939 -1.663 24.399 1.00 73.12 84 PRO A N 1
ATOM 589 C CA . PRO A 1 84 ? -15.066 -0.799 24.729 1.00 73.12 84 PRO A CA 1
ATOM 590 C C . PRO A 1 84 ? -14.624 0.644 25.020 1.00 73.12 84 PRO A C 1
ATOM 592 O O . PRO A 1 84 ? -13.509 0.864 25.515 1.00 73.12 84 PRO A O 1
ATOM 595 N N . VAL A 1 85 ? -15.473 1.624 24.699 1.00 81.75 85 VAL A N 1
ATOM 596 C CA . VAL A 1 85 ? -15.144 3.054 24.742 1.00 81.75 85 VAL A CA 1
ATOM 597 C C . VAL A 1 85 ? -15.809 3.696 25.951 1.00 81.75 85 VAL A C 1
ATOM 599 O O . VAL A 1 85 ? -16.945 4.139 25.912 1.00 81.75 85 VAL A O 1
ATOM 602 N N . CYS A 1 86 ? -15.048 3.843 27.033 1.00 83.38 86 CYS A N 1
ATOM 603 C CA . CYS A 1 86 ? -15.587 4.449 28.245 1.00 83.38 86 CYS A CA 1
ATOM 604 C C . CYS A 1 86 ? -15.863 5.961 28.075 1.00 83.38 86 CYS A C 1
ATOM 606 O O . CYS A 1 86 ? -14.968 6.713 27.674 1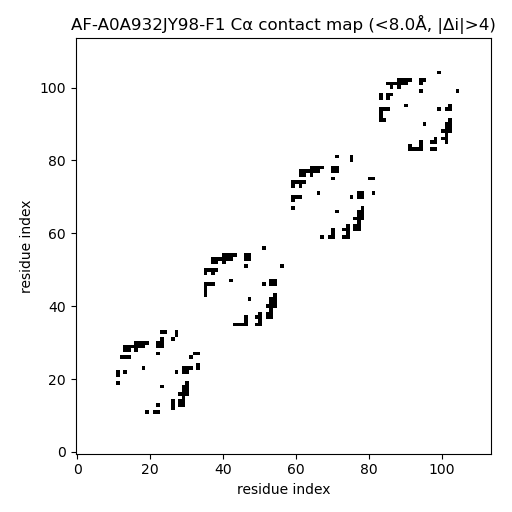.00 83.38 86 CYS A O 1
ATOM 608 N N . GLY A 1 87 ? -17.024 6.437 28.527 1.00 82.44 87 GLY A N 1
ATOM 609 C CA . GLY A 1 87 ? -17.369 7.855 28.668 1.00 82.44 87 GLY A CA 1
ATOM 610 C C . GLY A 1 87 ? -18.191 8.463 27.530 1.00 82.44 87 GLY A C 1
ATOM 611 O O . GLY A 1 87 ? -18.296 9.692 27.468 1.00 82.44 87 GLY A O 1
ATOM 612 N N . ASP A 1 88 ? -18.755 7.650 26.636 1.00 86.88 88 ASP A N 1
ATOM 613 C CA . ASP A 1 88 ? -19.609 8.102 25.532 1.00 86.88 88 ASP A CA 1
ATOM 614 C C . ASP A 1 88 ? -21.123 7.999 25.826 1.00 86.88 88 ASP A C 1
ATOM 616 O O . ASP A 1 88 ? -21.935 8.483 25.032 1.00 86.88 88 ASP A O 1
ATOM 620 N N . LEU A 1 89 ? -21.499 7.469 27.001 1.00 82.25 89 LEU A N 1
ATOM 621 C CA . LEU A 1 89 ? -22.882 7.262 27.458 1.00 82.25 89 LEU A CA 1
ATOM 622 C C . LEU A 1 89 ? -23.709 6.307 26.573 1.00 82.25 89 LEU A C 1
ATOM 624 O O . LEU A 1 89 ? -24.945 6.330 26.630 1.00 82.25 89 LEU A O 1
ATOM 628 N N . ILE A 1 90 ? -23.052 5.491 25.752 1.00 84.44 90 ILE A N 1
ATOM 629 C CA . ILE A 1 90 ? -23.652 4.375 25.021 1.00 84.44 90 ILE A CA 1
ATOM 630 C C . ILE A 1 90 ? -23.324 3.097 25.802 1.00 84.44 90 ILE A C 1
ATOM 632 O O . ILE A 1 90 ? -22.325 3.036 26.490 1.00 84.44 90 ILE A O 1
ATOM 636 N N . CYS A 1 91 ? -24.205 2.094 25.787 1.00 83.50 91 CYS A N 1
ATOM 637 C CA . CYS A 1 91 ? -23.926 0.812 26.442 1.00 83.50 91 CYS A CA 1
ATOM 638 C C . CYS A 1 91 ? -23.565 -0.230 25.388 1.00 83.50 91 CYS A C 1
ATOM 640 O O . CYS A 1 91 ? -24.443 -0.958 24.907 1.00 83.50 91 CYS A O 1
ATOM 642 N N . ASP A 1 92 ? -22.290 -0.287 25.018 1.00 84.06 92 ASP A N 1
ATOM 643 C CA . ASP A 1 92 ? -21.779 -1.257 24.059 1.00 84.06 92 ASP A CA 1
ATOM 644 C C . ASP A 1 92 ? -21.507 -2.630 24.699 1.00 84.06 92 ASP A C 1
ATOM 646 O O . ASP A 1 92 ? -21.461 -2.837 25.920 1.00 84.06 92 ASP A O 1
ATOM 650 N N . ALA A 1 93 ? -21.355 -3.643 23.844 1.00 77.38 93 ALA A N 1
ATOM 651 C CA . ALA A 1 93 ? -21.096 -5.008 24.282 1.00 77.38 93 ALA A CA 1
ATOM 652 C C . ALA A 1 93 ? -19.744 -5.104 25.020 1.00 77.38 93 ALA A C 1
ATOM 654 O O . ALA A 1 93 ? -18.685 -4.917 24.430 1.00 77.38 93 ALA A O 1
ATOM 655 N N . GLY A 1 94 ? -19.783 -5.453 26.311 1.00 76.31 94 GLY A N 1
ATOM 656 C CA . GLY A 1 94 ? -18.601 -5.568 27.183 1.00 76.31 94 GLY A CA 1
ATOM 657 C C . GLY A 1 94 ? -18.485 -4.455 28.232 1.00 76.31 94 GLY A C 1
ATOM 658 O O . GLY A 1 94 ? -17.838 -4.653 29.267 1.00 76.31 94 GLY A O 1
ATOM 659 N N . GLU A 1 95 ? -19.206 -3.347 28.044 1.00 84.38 95 GLU A N 1
ATOM 660 C CA . GLU A 1 95 ? -19.116 -2.154 28.898 1.00 84.38 95 GLU A CA 1
ATOM 661 C C . GLU A 1 95 ? -19.707 -2.334 30.285 1.00 84.38 95 GLU A C 1
ATOM 663 O O . GLU A 1 95 ? -19.251 -1.718 31.244 1.00 84.38 95 GLU A O 1
ATOM 668 N N . LEU A 1 96 ? -20.617 -3.293 30.448 1.00 81.00 96 LEU A N 1
ATOM 669 C CA . LEU A 1 96 ? -21.179 -3.627 31.754 1.00 81.00 96 LEU A CA 1
ATOM 670 C C . LEU A 1 96 ? -20.105 -4.030 32.785 1.00 81.00 96 LEU A C 1
ATOM 672 O O . LEU A 1 96 ? -20.319 -3.879 33.987 1.00 81.00 96 LEU A O 1
ATOM 676 N N . THR A 1 97 ? -18.956 -4.542 32.328 1.00 79.94 97 THR A N 1
ATOM 677 C CA . THR A 1 97 ? -17.832 -4.923 33.202 1.00 79.94 97 THR A CA 1
ATOM 678 C C . THR A 1 97 ? -16.671 -3.935 33.191 1.00 79.94 97 THR A C 1
ATOM 680 O O . THR A 1 97 ? -16.046 -3.744 34.234 1.00 79.94 97 THR A O 1
ATOM 683 N N . SER A 1 98 ? -16.368 -3.309 32.051 1.00 81.19 98 SER A N 1
ATOM 684 C CA . SER A 1 98 ? -15.228 -2.392 31.915 1.00 81.19 98 SER A CA 1
ATOM 685 C C . SER A 1 98 ? -15.567 -0.946 32.286 1.00 81.19 98 SER A C 1
ATOM 687 O O . SER A 1 98 ? -14.739 -0.262 32.886 1.00 81.19 98 SER A O 1
ATOM 689 N N . CYS A 1 99 ? -16.778 -0.489 31.970 1.00 83.94 99 CYS A N 1
ATOM 690 C CA . CYS A 1 99 ? -17.257 0.882 32.152 1.00 83.94 99 CYS A CA 1
ATOM 691 C C . CYS A 1 99 ? -18.766 0.910 32.454 1.00 83.94 99 CYS A C 1
ATOM 693 O O . CYS A 1 99 ? -19.566 1.460 31.700 1.00 83.94 99 CYS A O 1
ATOM 695 N N . PRO A 1 100 ? -19.187 0.388 33.619 1.00 82.50 100 PRO A N 1
ATOM 696 C CA . PRO A 1 100 ? -20.606 0.310 33.975 1.00 82.50 100 PRO A CA 1
ATOM 697 C C . PRO A 1 100 ? -21.301 1.680 34.068 1.00 82.50 100 PRO A C 1
ATOM 699 O O . PRO A 1 100 ? -22.526 1.745 34.105 1.00 82.50 100 PRO A O 1
ATOM 702 N N . MET A 1 101 ? -20.534 2.774 34.124 1.00 82.31 101 MET A N 1
ATOM 703 C CA . MET A 1 101 ? -21.058 4.140 34.123 1.00 82.31 101 MET A CA 1
ATOM 704 C C . MET A 1 101 ? -21.771 4.500 32.815 1.00 82.31 101 MET A C 1
ATOM 706 O O . MET A 1 101 ? -22.757 5.230 32.881 1.00 82.31 101 MET A O 1
ATOM 710 N N . ASP A 1 102 ? -21.329 3.974 31.669 1.00 83.56 102 ASP A N 1
ATOM 711 C CA . ASP A 1 102 ? -21.943 4.287 30.371 1.00 83.56 102 ASP A CA 1
ATOM 712 C C . ASP A 1 102 ? -23.274 3.544 30.175 1.00 83.56 102 ASP A C 1
ATOM 714 O O . ASP A 1 102 ? -24.233 4.085 29.630 1.00 83.56 102 ASP A O 1
ATOM 718 N N . CYS A 1 103 ? -23.396 2.351 30.764 1.00 83.62 103 CYS A N 1
ATOM 719 C CA . CYS A 1 103 ? -24.629 1.561 30.774 1.00 83.62 103 CYS A CA 1
ATOM 720 C C . CYS A 1 103 ? -25.691 2.027 31.782 1.00 83.62 103 CYS A C 1
ATOM 722 O O . CYS A 1 103 ? -26.840 1.580 31.722 1.00 83.62 103 CYS A O 1
ATOM 724 N N . GLY A 1 104 ? -25.325 2.917 32.707 1.00 74.38 104 GLY A N 1
ATOM 725 C CA . GLY A 1 104 ? -26.192 3.347 33.797 1.00 74.38 104 GLY A CA 1
ATOM 726 C C . GLY A 1 104 ? -26.538 2.224 34.791 1.00 74.38 104 GLY A C 1
ATOM 727 O O . GLY A 1 104 ? -26.137 1.067 34.637 1.00 74.38 104 GLY A O 1
ATOM 728 N N . PRO A 1 105 ? -27.273 2.545 35.871 1.00 69.00 105 PRO A N 1
ATOM 729 C CA . PRO A 1 105 ? -27.757 1.527 36.792 1.00 69.00 105 PRO A CA 1
ATOM 730 C C . PRO A 1 105 ? -28.700 0.562 36.053 1.00 69.00 105 PRO A C 1
ATOM 732 O O . PRO A 1 105 ? -29.502 1.018 35.231 1.00 69.00 105 PRO A O 1
ATOM 735 N N . PRO A 1 106 ? -28.648 -0.753 36.348 1.00 63.56 106 PRO A N 1
ATOM 736 C CA . PRO A 1 106 ? -29.583 -1.704 35.761 1.00 63.56 106 PRO A CA 1
ATOM 737 C C . PRO A 1 106 ? -31.021 -1.215 35.995 1.00 63.56 106 PRO A C 1
ATOM 739 O O . PRO A 1 106 ? -31.304 -0.672 37.071 1.00 63.56 106 PRO A O 1
ATOM 742 N N . PRO A 1 107 ? -31.930 -1.369 35.010 1.00 62.38 107 PRO A N 1
ATOM 743 C CA . PRO A 1 107 ? -33.314 -0.958 35.184 1.00 62.38 107 PRO A CA 1
ATOM 744 C C . PRO A 1 107 ? -33.864 -1.615 36.454 1.00 62.38 107 PRO A C 1
ATOM 746 O O . PRO A 1 107 ? -33.552 -2.785 36.705 1.00 62.38 107 PRO A O 1
ATOM 749 N N . PRO A 1 108 ? -34.643 -0.884 37.273 1.00 59.50 108 PRO A N 1
ATOM 750 C CA . PRO A 1 108 ? -35.181 -1.439 38.502 1.00 59.50 108 PRO A CA 1
ATOM 751 C C . PRO A 1 108 ? -35.927 -2.724 38.164 1.00 59.50 108 PRO A C 1
ATOM 753 O O . PRO A 1 108 ? -36.834 -2.738 37.325 1.00 59.50 108 PRO A O 1
ATOM 756 N N . VAL A 1 109 ? -35.500 -3.818 38.789 1.00 61.59 109 VAL A N 1
ATOM 757 C CA . VAL A 1 109 ? -36.169 -5.104 38.653 1.00 61.59 109 VAL A CA 1
ATOM 758 C C . VAL A 1 109 ? -37.593 -4.897 39.161 1.00 61.59 109 VAL A C 1
ATOM 760 O O . VAL A 1 109 ? -37.802 -4.386 40.263 1.00 61.59 109 VAL A O 1
ATOM 763 N N . CYS A 1 110 ? -38.591 -5.227 38.343 1.00 50.84 110 CYS A N 1
ATOM 764 C CA . CYS A 1 110 ? -39.982 -5.194 38.777 1.00 50.84 110 CYS A CA 1
ATOM 765 C C . CYS A 1 110 ? -40.153 -6.252 39.880 1.00 50.84 110 CYS A C 1
ATOM 767 O O . CYS A 1 110 ? -40.300 -7.433 39.577 1.00 50.84 110 CYS A O 1
ATOM 769 N N . GLY A 1 111 ? -40.049 -5.851 41.150 1.00 56.38 111 GLY A N 1
ATOM 770 C CA . GLY A 1 111 ? -40.144 -6.782 42.278 1.00 56.38 111 GLY A CA 1
ATOM 771 C C . GLY A 1 111 ? -39.660 -6.265 43.632 1.00 56.38 111 GLY A C 1
ATOM 772 O O . GLY A 1 111 ? -40.195 -6.702 44.645 1.00 56.38 111 GLY A O 1
ATOM 773 N N . ASP A 1 112 ? -38.736 -5.304 43.683 1.00 60.81 112 ASP A N 1
ATOM 774 C CA . ASP A 1 112 ? -38.075 -4.953 44.952 1.00 60.81 112 ASP A CA 1
ATOM 775 C C . ASP A 1 112 ? -38.726 -3.761 45.674 1.00 60.81 112 ASP A C 1
ATOM 777 O O . ASP A 1 112 ? -38.071 -2.783 46.033 1.00 60.81 112 ASP A O 1
ATOM 781 N N . LEU A 1 113 ? -40.040 -3.849 45.906 1.00 50.75 113 LEU A N 1
ATOM 782 C CA . LEU A 1 113 ? -40.719 -3.038 46.920 1.00 50.75 113 LEU A CA 1
ATOM 783 C C . LEU A 1 113 ? -41.130 -3.958 48.080 1.00 50.75 113 LEU A C 1
ATOM 785 O O . LEU A 1 113 ? -42.200 -4.570 48.043 1.00 50.75 113 LEU A O 1
ATOM 789 N N . ILE A 1 114 ? -40.269 -4.055 49.097 1.00 52.47 114 ILE A N 1
ATOM 790 C CA . ILE A 1 114 ? -40.649 -4.490 50.451 1.00 52.47 114 ILE A CA 1
ATOM 791 C C . ILE A 1 114 ? -40.415 -3.362 51.448 1.00 52.47 114 ILE A C 1
ATOM 793 O O . ILE A 1 114 ? -39.381 -2.668 51.323 1.00 52.47 114 ILE A O 1
#

Sequence (114 aa):
MFFNLHTVAVFSFCGDLICDPLEATMCPVDCGPPPPVCGDLICDAGELTSCPMDCGPPPPVCGDLICDPLEATMCPVDCGPPPPVCGDLICDAGELTSCPMDCGPPPPVCGDLI

Solvent-accessible surface area (backbone atoms only — not comparable to full-atom values): 7658 Å² total; per-residue (Å²): 134,88,81,72,97,80,69,80,76,79,73,86,61,79,73,78,64,63,64,48,91,83,31,51,88,77,21,46,81,27,49,38,77,73,79,71,73,74,82,76,66,56,66,54,91,70,17,71,80,79,27,38,80,27,48,51,79,79,78,69,74,72,79,76,64,59,62,50,93,72,20,63,83,76,23,43,85,24,49,41,79,77,79,72,74,78,82,75,64,55,68,55,92,67,22,75,78,78,32,41,76,27,53,48,77,78,76,81,66,93,75,85,81,129